Protein AF-A0A7Y6A516-F1 (afdb_monomer_lite)

Secondary structure (DSSP, 8-state):
--PPPPP---PPPP----------------------PPP--HHHHHHHHHHHHHHHHHHHHHHHHS--SSSTTSHHHHHHHHHHHHHTT-HHHHHHHHHHHHHHHTTHHHHHHHHHHHHHHHHHHSGGG------

Structure (mmCIF, N/CA/C/O backbone):
data_AF-A0A7Y6A516-F1
#
_entry.id   AF-A0A7Y6A516-F1
#
loop_
_atom_site.group_PDB
_atom_site.id
_atom_site.type_symbol
_atom_site.label_atom_id
_atom_site.label_alt_id
_atom_site.label_comp_id
_atom_site.label_asym_id
_atom_site.label_entity_id
_atom_site.label_seq_id
_atom_site.pdbx_PDB_ins_code
_atom_site.Cartn_x
_atom_site.Cartn_y
_atom_site.Cartn_z
_atom_site.occupancy
_atom_site.B_iso_or_equiv
_atom_site.auth_seq_id
_atom_site.auth_comp_id
_atom_site.auth_asym_id
_atom_site.auth_atom_id
_atom_site.pdbx_PDB_model_num
ATOM 1 N N . MET A 1 1 ? 48.778 9.309 21.597 1.00 46.09 1 MET A N 1
ATOM 2 C CA . MET A 1 1 ? 49.700 8.918 20.508 1.00 46.09 1 MET A CA 1
ATOM 3 C C . MET A 1 1 ? 48.912 8.086 19.513 1.00 46.09 1 MET A C 1
ATOM 5 O O . MET A 1 1 ? 48.658 6.919 19.768 1.00 46.09 1 MET A O 1
ATOM 9 N N . THR A 1 2 ? 48.452 8.707 18.433 1.00 43.69 2 THR A N 1
ATOM 10 C CA . THR A 1 2 ? 47.692 8.057 17.356 1.00 43.69 2 THR A CA 1
ATOM 11 C C . THR A 1 2 ? 48.172 8.646 16.038 1.00 43.69 2 THR A C 1
ATOM 13 O O . THR A 1 2 ? 48.337 9.856 15.909 1.00 43.69 2 THR A O 1
ATOM 16 N N . ALA A 1 3 ? 48.519 7.740 15.131 1.00 44.03 3 ALA A N 1
ATOM 17 C CA . ALA A 1 3 ? 49.511 7.899 14.083 1.00 44.03 3 ALA A CA 1
ATOM 18 C C . ALA A 1 3 ? 49.151 8.908 12.983 1.00 44.03 3 ALA A C 1
ATOM 20 O O . ALA A 1 3 ? 48.044 8.907 12.443 1.00 44.03 3 ALA A O 1
ATOM 21 N N . HIS A 1 4 ? 50.156 9.690 12.583 1.00 43.34 4 HIS A N 1
ATOM 22 C CA . HIS A 1 4 ? 50.208 10.358 11.290 1.00 43.34 4 HIS A CA 1
ATOM 23 C C . HIS A 1 4 ? 50.220 9.310 10.176 1.00 43.34 4 HIS A C 1
ATOM 25 O O . HIS A 1 4 ? 51.090 8.439 10.144 1.00 43.34 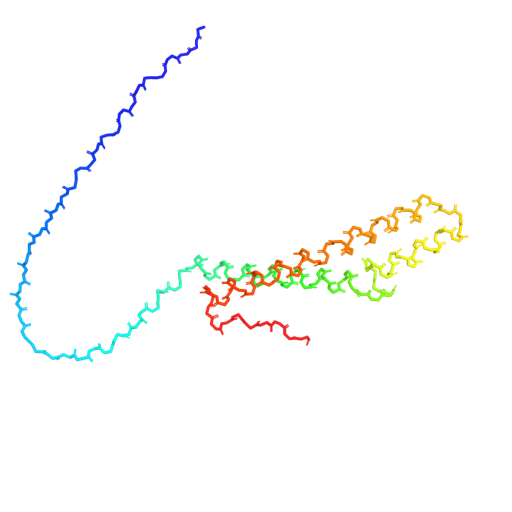4 HIS A O 1
ATOM 31 N N . ARG A 1 5 ? 49.266 9.403 9.248 1.00 51.41 5 ARG A N 1
ATOM 32 C CA . ARG A 1 5 ? 49.343 8.689 7.974 1.00 51.41 5 ARG A CA 1
ATOM 33 C C . ARG A 1 5 ? 49.831 9.663 6.898 1.00 51.41 5 ARG A C 1
ATOM 35 O O . ARG A 1 5 ? 49.181 10.689 6.700 1.00 51.41 5 ARG A O 1
ATOM 42 N N . PRO A 1 6 ? 50.980 9.383 6.262 1.00 47.69 6 PRO A N 1
ATOM 43 C CA . PRO A 1 6 ? 51.600 10.272 5.295 1.00 47.69 6 PRO A CA 1
ATOM 44 C C . PRO A 1 6 ? 50.875 10.270 3.948 1.00 47.69 6 PRO A C 1
ATOM 46 O O . PRO A 1 6 ? 50.213 9.307 3.559 1.00 47.69 6 PRO A O 1
ATOM 49 N N . ALA A 1 7 ? 51.057 11.396 3.263 1.00 51.66 7 ALA A N 1
ATOM 50 C CA . ALA A 1 7 ? 50.593 11.719 1.929 1.00 51.66 7 ALA A CA 1
ATOM 51 C C . ALA A 1 7 ? 50.859 10.608 0.904 1.00 51.66 7 ALA A C 1
ATOM 53 O O . ALA A 1 7 ? 51.966 10.086 0.804 1.00 51.66 7 ALA A O 1
ATOM 54 N N . LEU A 1 8 ? 49.857 10.339 0.068 1.00 54.56 8 LEU A N 1
ATOM 55 C CA . LEU A 1 8 ? 50.051 9.692 -1.223 1.00 54.56 8 LEU A CA 1
ATOM 56 C C . LEU A 1 8 ? 49.470 10.598 -2.302 1.00 54.56 8 LEU A C 1
ATOM 58 O O . LEU A 1 8 ? 48.281 10.568 -2.616 1.00 54.56 8 LEU A O 1
ATOM 62 N N . ALA A 1 9 ? 50.368 11.424 -2.835 1.00 49.59 9 ALA A N 1
ATOM 63 C CA . ALA A 1 9 ? 50.237 12.084 -4.116 1.00 49.59 9 ALA A CA 1
ATOM 64 C C . ALA A 1 9 ? 49.905 11.037 -5.188 1.00 49.59 9 ALA A C 1
ATOM 66 O O . ALA A 1 9 ? 50.624 10.049 -5.346 1.00 49.59 9 ALA A O 1
ATOM 67 N N . ARG A 1 10 ? 48.818 11.246 -5.931 1.00 50.91 10 ARG A N 1
ATOM 68 C CA . ARG A 1 10 ? 48.566 10.509 -7.168 1.00 50.91 10 ARG A CA 1
ATOM 69 C C . ARG A 1 10 ? 48.749 11.473 -8.324 1.00 50.91 10 ARG A C 1
ATOM 71 O O . ARG A 1 10 ? 48.036 12.464 -8.441 1.00 50.91 10 ARG A O 1
ATOM 78 N N . LEU A 1 11 ? 49.800 11.177 -9.081 1.00 47.28 11 LEU A N 1
ATOM 79 C CA . LEU A 1 11 ? 50.286 11.899 -10.238 1.00 47.28 11 LEU A CA 1
ATOM 80 C C . LEU A 1 11 ? 49.169 12.165 -11.251 1.00 47.28 11 LEU A C 1
ATOM 82 O O . LEU A 1 11 ? 48.388 11.274 -11.584 1.00 47.28 11 LEU A O 1
ATOM 86 N N . ALA A 1 12 ? 49.169 13.390 -11.771 1.00 46.56 12 ALA A N 1
ATOM 87 C CA . ALA A 1 12 ? 48.474 13.768 -12.986 1.00 46.56 12 ALA A CA 1
ATOM 88 C C . ALA A 1 12 ? 49.006 12.925 -14.156 1.00 46.56 12 ALA A C 1
ATOM 90 O O . ALA A 1 12 ? 50.193 12.979 -14.475 1.00 46.56 12 ALA A O 1
ATOM 91 N N . VAL A 1 13 ? 48.131 12.140 -14.785 1.00 48.09 13 VAL A N 1
ATOM 92 C CA . VAL A 1 13 ? 48.434 11.486 -16.059 1.00 48.09 13 VAL A CA 1
ATOM 93 C C . VAL A 1 13 ? 48.127 12.484 -17.169 1.00 48.09 13 VAL A C 1
ATOM 95 O O . VAL A 1 13 ? 47.031 13.029 -17.272 1.00 48.09 13 VAL A O 1
ATOM 98 N N . THR A 1 14 ? 49.164 12.753 -17.945 1.00 49.25 14 THR A N 1
ATOM 99 C CA . THR A 1 14 ? 49.259 13.697 -19.052 1.00 49.25 14 THR A CA 1
ATOM 100 C C . THR A 1 14 ? 48.286 13.379 -20.184 1.00 49.25 14 THR A C 1
ATOM 102 O O . THR A 1 14 ? 48.248 12.254 -20.680 1.00 49.25 14 THR A O 1
ATOM 105 N N . ALA A 1 15 ? 47.564 14.404 -20.634 1.00 44.03 15 ALA A N 1
ATOM 106 C CA . ALA A 1 15 ? 46.834 14.414 -21.891 1.00 44.03 15 ALA A CA 1
ATOM 107 C C . ALA A 1 15 ? 47.816 14.305 -23.070 1.00 44.03 15 ALA A C 1
ATOM 109 O O . ALA A 1 15 ? 48.624 15.205 -23.293 1.00 44.03 15 ALA A O 1
ATOM 110 N N . ALA A 1 16 ? 47.736 13.215 -23.832 1.00 45.50 16 ALA A N 1
ATOM 111 C CA . ALA A 1 16 ? 48.367 13.114 -25.141 1.00 45.50 16 ALA A CA 1
ATOM 112 C C . ALA A 1 16 ? 47.311 13.429 -26.209 1.00 45.50 16 ALA A C 1
ATOM 114 O O . ALA A 1 16 ? 46.497 12.580 -26.566 1.00 45.50 16 ALA A O 1
ATOM 115 N N . LEU A 1 17 ? 47.308 14.675 -26.691 1.00 47.28 17 LEU A N 1
ATOM 116 C CA . LEU A 1 17 ? 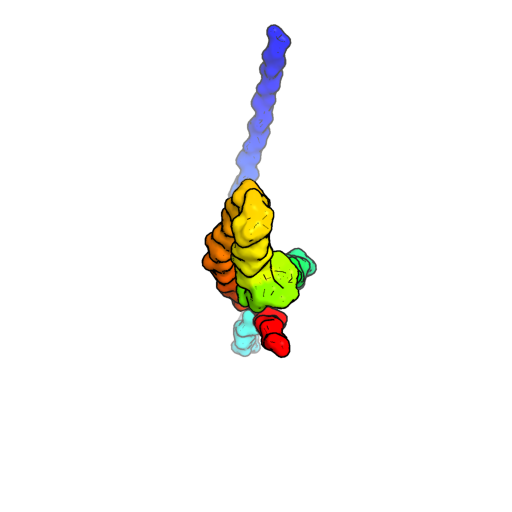46.681 15.033 -27.961 1.00 47.28 17 LEU A CA 1
ATOM 117 C C . LEU A 1 17 ? 47.516 14.422 -29.092 1.00 47.28 17 LEU A C 1
ATOM 119 O O . LEU A 1 17 ? 48.601 14.917 -29.389 1.00 47.28 17 LEU A O 1
ATOM 123 N N . THR A 1 18 ? 47.005 13.391 -29.756 1.00 49.97 18 THR A N 1
ATOM 124 C CA . THR A 1 18 ? 47.499 12.980 -31.075 1.00 49.97 18 THR A CA 1
ATOM 125 C C . THR A 1 18 ? 46.495 13.404 -32.137 1.00 49.97 18 THR A C 1
ATOM 127 O O . THR A 1 18 ? 45.586 12.672 -32.518 1.00 49.97 18 THR A O 1
ATOM 130 N N . LEU A 1 19 ? 46.679 14.635 -32.617 1.00 48.50 19 LEU A N 1
ATOM 131 C CA . LEU A 1 19 ? 46.139 15.100 -33.888 1.00 48.50 19 LEU A CA 1
ATOM 132 C C . LEU A 1 19 ? 47.068 14.561 -34.989 1.00 48.50 19 LEU A C 1
ATOM 134 O O . LEU A 1 19 ? 48.241 14.921 -35.031 1.00 48.50 19 LEU A O 1
ATOM 138 N N . GLY A 1 20 ? 46.576 13.659 -35.839 1.00 42.84 20 GLY A N 1
ATOM 139 C CA . GLY A 1 20 ? 47.418 12.946 -36.806 1.00 42.84 20 GLY A CA 1
ATOM 140 C C . GLY A 1 20 ? 46.630 12.338 -37.960 1.00 42.84 20 GLY A C 1
ATOM 141 O O . GLY A 1 20 ? 46.547 11.126 -38.097 1.00 42.84 20 GLY A O 1
ATOM 142 N N . LEU A 1 21 ? 46.028 13.235 -38.733 1.00 49.94 21 LEU A N 1
ATOM 143 C CA . LEU A 1 21 ? 45.410 13.103 -40.050 1.00 49.94 21 LEU A CA 1
ATOM 144 C C . LEU A 1 21 ? 45.969 11.962 -40.938 1.00 49.94 21 LEU A C 1
ATOM 146 O O . LEU A 1 21 ? 47.119 12.017 -41.366 1.00 49.94 21 LEU A O 1
ATOM 150 N N . VAL A 1 22 ? 45.120 11.000 -41.318 1.00 47.88 22 VAL A N 1
ATOM 151 C CA . VAL A 1 22 ? 45.328 10.168 -42.517 1.00 47.88 22 VAL A CA 1
ATOM 152 C C . VAL A 1 22 ? 44.089 10.288 -43.399 1.00 47.88 22 VAL A C 1
ATOM 154 O O . VAL A 1 22 ? 43.079 9.623 -43.195 1.00 47.88 22 VAL A O 1
ATOM 157 N N . THR A 1 23 ? 44.165 11.190 -44.372 1.00 48.38 23 THR A N 1
ATOM 158 C CA . THR A 1 23 ? 43.245 11.271 -45.507 1.00 48.38 23 THR A CA 1
ATOM 159 C C . THR A 1 23 ? 43.721 10.318 -46.600 1.00 48.38 23 THR A C 1
ATOM 161 O O . THR A 1 23 ? 44.754 10.574 -47.2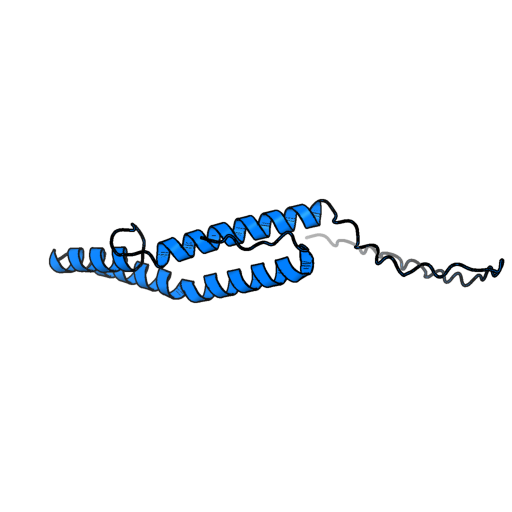19 1.00 48.38 23 THR A O 1
ATOM 164 N N . ALA A 1 24 ? 42.970 9.253 -46.873 1.00 39.94 24 ALA A N 1
ATOM 165 C CA . ALA A 1 24 ? 43.129 8.466 -48.093 1.00 39.94 24 ALA A CA 1
ATOM 166 C C . ALA A 1 24 ? 41.819 7.750 -48.461 1.00 39.94 24 ALA A C 1
ATOM 168 O O . ALA A 1 24 ? 41.299 6.974 -47.666 1.00 39.94 24 ALA A O 1
ATOM 169 N N . GLY A 1 25 ? 41.343 7.970 -49.691 1.00 38.59 25 GLY A N 1
ATOM 170 C CA . GLY A 1 25 ? 40.441 7.048 -50.393 1.00 38.59 25 GLY A CA 1
ATOM 171 C C . GLY A 1 25 ? 39.009 7.540 -50.598 1.00 38.59 25 GLY A C 1
ATOM 172 O O . GLY A 1 25 ? 38.227 7.631 -49.663 1.00 38.59 25 GLY A O 1
ATOM 173 N N . ALA A 1 26 ? 38.672 7.833 -51.851 1.00 37.59 26 ALA A N 1
ATOM 174 C CA . ALA A 1 26 ? 37.371 8.292 -52.316 1.00 37.59 26 ALA A CA 1
ATOM 175 C C . ALA A 1 26 ? 36.345 7.154 -52.536 1.00 37.59 26 ALA A C 1
ATOM 177 O O . ALA A 1 26 ? 36.711 6.000 -52.735 1.00 37.59 26 ALA A O 1
ATOM 178 N N . THR A 1 27 ? 35.077 7.574 -52.661 1.00 38.00 27 THR A N 1
ATOM 179 C CA . THR A 1 27 ? 33.907 6.935 -53.313 1.00 38.00 27 THR A CA 1
ATOM 180 C C . THR A 1 27 ? 32.936 6.065 -52.485 1.00 38.00 27 THR A C 1
ATOM 182 O O . THR A 1 27 ? 33.182 4.914 -52.157 1.00 38.00 27 THR A O 1
ATOM 185 N N . THR A 1 28 ? 31.768 6.684 -52.241 1.00 43.03 28 THR A N 1
ATOM 186 C CA . THR A 1 28 ? 30.385 6.159 -52.269 1.00 43.03 28 THR A CA 1
ATOM 187 C C . THR A 1 28 ? 29.994 4.947 -51.417 1.00 43.03 28 THR A C 1
ATOM 189 O O . THR A 1 28 ? 30.069 3.810 -51.869 1.00 43.03 28 THR A O 1
ATOM 192 N N . ALA A 1 29 ? 29.331 5.230 -50.293 1.00 38.88 29 ALA A N 1
ATOM 193 C CA . ALA A 1 29 ? 28.030 4.644 -49.960 1.00 38.88 29 ALA A CA 1
ATOM 194 C C . ALA A 1 29 ? 27.310 5.576 -48.971 1.00 38.88 29 ALA A C 1
ATOM 196 O O . ALA A 1 29 ? 27.851 5.889 -47.913 1.00 38.88 29 ALA A O 1
ATOM 197 N N . LEU A 1 30 ? 26.097 6.024 -49.307 1.00 43.59 30 LEU A N 1
ATOM 198 C CA . LEU A 1 30 ? 25.138 6.526 -48.321 1.00 43.59 30 LEU A CA 1
ATOM 199 C C . LEU A 1 30 ? 24.745 5.330 -47.445 1.00 43.59 30 LEU A C 1
ATOM 201 O O . LEU A 1 30 ? 23.745 4.663 -47.700 1.00 43.59 30 LEU A O 1
ATOM 205 N N . ALA A 1 31 ? 25.579 5.006 -46.459 1.00 41.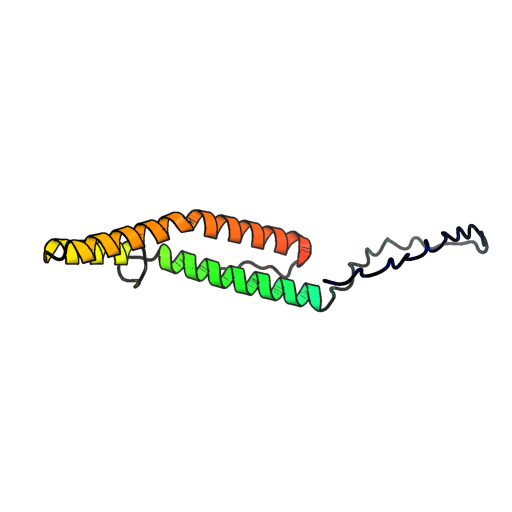56 31 ALA A N 1
ATOM 206 C CA . ALA A 1 31 ? 25.142 4.204 -45.337 1.00 41.56 31 ALA A CA 1
ATOM 207 C C . ALA A 1 31 ? 24.127 5.072 -44.598 1.00 41.56 31 ALA A C 1
ATOM 209 O O . ALA A 1 31 ? 24.490 6.067 -43.975 1.00 41.56 31 ALA A O 1
ATOM 210 N N . ALA A 1 32 ? 22.846 4.733 -44.747 1.00 44.41 32 ALA A N 1
ATOM 211 C CA . ALA A 1 32 ? 21.850 5.123 -43.771 1.00 44.41 32 ALA A CA 1
ATOM 212 C C . ALA A 1 32 ? 22.465 4.863 -42.394 1.00 44.41 32 ALA A C 1
ATOM 214 O O . ALA A 1 32 ? 22.966 3.758 -42.168 1.00 44.41 32 ALA A O 1
ATOM 215 N N . ASP A 1 33 ? 22.487 5.890 -41.543 1.00 41.03 33 ASP A N 1
ATOM 216 C CA . ASP A 1 33 ? 22.772 5.766 -40.120 1.00 41.03 33 ASP A CA 1
ATOM 217 C C . ASP A 1 33 ? 21.849 4.672 -39.579 1.00 41.03 33 ASP A C 1
ATOM 219 O O . ASP A 1 33 ? 20.696 4.902 -39.212 1.00 41.03 33 ASP A O 1
ATOM 223 N N . ALA A 1 34 ? 22.332 3.432 -39.600 1.00 45.81 34 ALA A N 1
ATOM 224 C CA . ALA A 1 34 ? 21.825 2.405 -38.735 1.00 45.81 34 ALA A CA 1
ATOM 225 C C . ALA A 1 34 ? 22.223 2.912 -37.360 1.00 45.81 34 ALA A C 1
ATOM 227 O O . ALA A 1 34 ? 23.376 2.774 -36.952 1.00 45.81 34 ALA A O 1
ATOM 228 N N . VAL A 1 35 ? 21.279 3.580 -36.697 1.00 46.06 35 VAL A N 1
ATOM 229 C CA . VAL A 1 35 ? 21.327 3.808 -35.261 1.00 46.06 35 VAL A CA 1
ATOM 230 C C . VAL A 1 35 ? 21.548 2.425 -34.668 1.00 46.06 35 VAL A C 1
ATOM 232 O O . VAL A 1 35 ? 20.634 1.603 -34.598 1.00 46.06 35 VAL A O 1
ATOM 235 N N . VAL A 1 36 ? 22.808 2.115 -34.368 1.00 44.75 36 VAL A N 1
ATOM 236 C CA . VAL A 1 36 ? 23.168 0.932 -33.608 1.00 44.75 36 VAL A CA 1
ATOM 237 C C . VAL A 1 36 ? 22.649 1.246 -32.224 1.00 44.75 36 VAL A C 1
ATOM 239 O O . VAL A 1 36 ? 23.329 1.897 -31.433 1.00 44.75 36 VAL A O 1
ATOM 242 N N . GLU A 1 37 ? 21.403 0.847 -31.974 1.00 53.84 37 GLU A N 1
ATOM 243 C CA . GLU A 1 37 ? 20.867 0.803 -30.627 1.00 53.84 37 GLU A CA 1
ATOM 244 C C . GLU A 1 37 ? 21.918 0.083 -29.779 1.00 53.84 37 GLU A C 1
ATOM 246 O O . GLU A 1 37 ? 22.305 -1.045 -30.123 1.00 53.84 37 GLU A O 1
ATOM 251 N N . PRO A 1 38 ? 22.474 0.743 -28.746 1.00 55.38 38 PRO A N 1
ATOM 252 C CA . PRO A 1 38 ? 23.533 0.152 -27.956 1.00 55.38 38 PRO A CA 1
ATOM 253 C C . PRO A 1 38 ? 23.026 -1.190 -27.450 1.00 55.38 38 PRO A C 1
ATOM 255 O O . PRO A 1 38 ? 21.982 -1.261 -26.799 1.00 55.38 38 PRO A O 1
ATOM 258 N N . ALA A 1 39 ? 23.745 -2.262 -27.797 1.00 56.91 39 ALA A N 1
ATOM 259 C CA . ALA A 1 39 ? 23.367 -3.610 -27.416 1.00 56.91 39 ALA A CA 1
ATOM 260 C C . ALA A 1 39 ? 23.076 -3.623 -25.914 1.00 56.91 39 ALA A C 1
ATOM 262 O O . ALA A 1 39 ? 23.936 -3.289 -25.091 1.00 56.91 39 ALA A O 1
ATOM 263 N N . ARG A 1 40 ? 21.826 -3.943 -25.575 1.00 58.41 40 ARG A N 1
ATOM 264 C CA . ARG A 1 40 ? 21.322 -3.976 -24.209 1.00 58.41 40 ARG A CA 1
ATOM 265 C C . ARG A 1 40 ? 22.240 -4.875 -23.391 1.00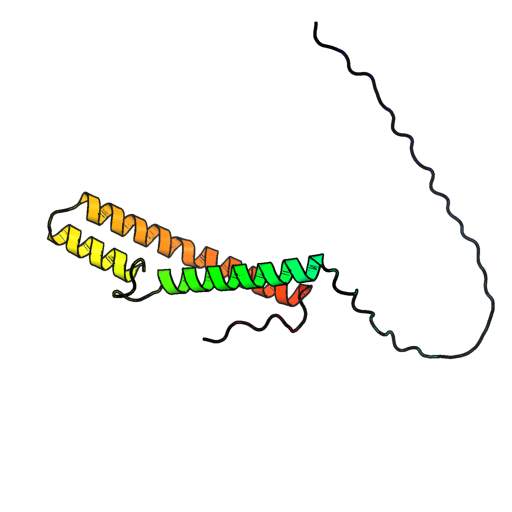 58.41 40 ARG A C 1
ATOM 267 O O . ARG A 1 40 ? 22.235 -6.089 -23.550 1.00 58.41 40 ARG A O 1
ATOM 274 N N . THR A 1 41 ? 23.075 -4.274 -22.550 1.00 64.50 41 THR A N 1
ATOM 275 C CA . THR A 1 41 ? 23.965 -5.033 -21.666 1.00 64.50 41 THR A CA 1
ATOM 276 C C . THR A 1 41 ? 23.122 -5.907 -20.734 1.00 64.50 41 THR A C 1
ATOM 278 O O . THR A 1 41 ? 22.029 -5.488 -20.333 1.00 64.50 41 THR A O 1
ATOM 281 N N . ASP A 1 42 ? 23.628 -7.068 -20.307 1.00 69.19 42 ASP A N 1
ATOM 282 C CA . ASP A 1 42 ? 22.944 -7.967 -19.353 1.00 69.19 42 ASP A CA 1
ATOM 283 C C . ASP A 1 42 ? 22.407 -7.226 -18.114 1.00 69.19 42 ASP A C 1
ATOM 285 O O . ASP A 1 42 ? 21.362 -7.552 -17.539 1.00 69.19 42 ASP A O 1
ATOM 289 N N . ARG A 1 43 ? 23.104 -6.153 -17.723 1.00 80.00 43 ARG A N 1
ATOM 290 C CA . ARG A 1 43 ? 22.719 -5.262 -16.631 1.00 80.00 43 ARG A CA 1
ATOM 291 C C . ARG A 1 43 ? 21.416 -4.514 -16.910 1.00 80.00 43 ARG A C 1
ATOM 293 O O . ARG A 1 43 ? 20.554 -4.476 -16.039 1.00 80.00 43 ARG A O 1
ATOM 300 N N . SER A 1 44 ? 21.267 -3.930 -18.096 1.00 83.25 44 SER A N 1
ATOM 301 C CA . SER A 1 44 ? 20.051 -3.201 -18.484 1.00 83.25 44 SER A CA 1
ATOM 302 C C . SER A 1 44 ? 18.839 -4.126 -18.623 1.00 83.25 44 SER A C 1
ATOM 304 O O . SER A 1 44 ? 17.764 -3.789 -18.137 1.00 83.25 44 SER A O 1
ATOM 306 N N . ALA A 1 45 ? 19.015 -5.340 -19.156 1.00 85.00 45 ALA A N 1
ATOM 307 C CA . ALA A 1 45 ? 17.957 -6.354 -19.165 1.00 85.00 45 ALA A CA 1
ATOM 308 C C . ALA A 1 45 ? 17.519 -6.743 -17.737 1.00 85.00 45 ALA A C 1
ATOM 310 O O . ALA A 1 45 ? 16.328 -6.782 -17.434 1.00 85.00 45 ALA A O 1
ATOM 311 N N . THR A 1 46 ? 18.480 -6.939 -16.827 1.00 89.50 46 THR A N 1
ATOM 312 C CA . THR A 1 46 ? 18.201 -7.255 -15.415 1.00 89.50 46 THR A CA 1
ATOM 313 C C . THR A 1 46 ? 17.458 -6.125 -14.695 1.00 89.50 46 THR A C 1
ATOM 315 O O . THR A 1 46 ? 16.595 -6.388 -13.858 1.00 89.50 46 THR A O 1
ATOM 318 N N . LEU A 1 47 ? 17.793 -4.862 -14.979 1.00 91.12 47 LEU A N 1
ATOM 319 C CA . LEU A 1 47 ? 17.112 -3.710 -14.381 1.00 91.12 47 LEU A CA 1
ATOM 320 C C . LEU A 1 47 ? 15.664 -3.598 -14.857 1.00 91.12 47 LEU A C 1
ATOM 322 O O . LEU A 1 47 ? 14.785 -3.392 -14.026 1.00 91.12 47 LEU A O 1
ATOM 326 N N . CYS A 1 48 ? 15.409 -3.815 -16.146 1.00 92.00 48 CYS A N 1
ATOM 327 C CA . CYS A 1 48 ? 14.052 -3.811 -16.687 1.00 92.00 48 CYS A CA 1
ATOM 328 C C . CYS A 1 48 ? 13.195 -4.930 -16.082 1.00 92.00 48 CYS A C 1
ATOM 330 O O . CYS A 1 48 ? 12.129 -4.654 -15.547 1.00 92.00 48 CYS A O 1
ATOM 332 N N . ALA A 1 49 ? 13.720 -6.157 -15.985 1.00 91.88 49 ALA A N 1
ATOM 333 C CA . ALA A 1 49 ? 13.009 -7.247 -15.312 1.00 91.88 49 ALA A CA 1
ATOM 334 C C . ALA A 1 49 ? 12.694 -6.941 -13.831 1.00 91.88 49 ALA A C 1
ATOM 336 O O . ALA A 1 49 ? 11.689 -7.397 -13.285 1.00 91.88 49 ALA A O 1
ATOM 337 N N . ARG A 1 50 ? 13.550 -6.167 -13.149 1.00 94.19 50 ARG A N 1
ATOM 338 C CA . ARG A 1 50 ? 13.273 -5.698 -11.782 1.00 94.19 50 ARG A CA 1
ATOM 339 C C . ARG A 1 50 ? 12.189 -4.628 -11.748 1.00 94.19 50 ARG A C 1
ATOM 341 O O . ARG A 1 50 ? 11.389 -4.656 -10.817 1.00 94.19 50 ARG A O 1
ATOM 348 N N . ALA A 1 51 ? 12.169 -3.708 -12.709 1.00 94.12 51 ALA A N 1
ATOM 349 C CA . ALA A 1 51 ? 11.119 -2.702 -12.825 1.00 94.12 51 ALA A CA 1
ATOM 350 C C . ALA A 1 51 ? 9.747 -3.368 -13.017 1.00 94.12 51 ALA A C 1
ATOM 352 O O . ALA A 1 51 ? 8.813 -3.039 -12.287 1.00 94.12 51 ALA A O 1
ATOM 353 N N . ASP A 1 52 ? 9.662 -4.393 -13.868 1.00 94.25 52 ASP A N 1
ATOM 354 C CA . ASP A 1 52 ? 8.433 -5.172 -14.075 1.00 94.25 52 ASP A CA 1
ATOM 355 C C . ASP A 1 52 ? 7.977 -5.860 -12.778 1.00 94.25 52 ASP A C 1
ATOM 357 O O . ASP A 1 52 ? 6.824 -5.755 -12.356 1.00 94.25 52 ASP A O 1
ATOM 361 N N . GLN A 1 53 ? 8.905 -6.520 -12.073 1.00 96.38 53 GLN A N 1
ATOM 362 C CA . GLN A 1 53 ? 8.603 -7.169 -10.793 1.00 96.38 53 GLN A CA 1
ATOM 363 C C . GLN A 1 53 ? 8.151 -6.181 -9.714 1.00 96.38 53 GLN A C 1
ATOM 365 O O . GLN A 1 53 ? 7.333 -6.536 -8.862 1.00 96.38 53 GLN A O 1
ATOM 370 N N . LEU A 1 54 ? 8.717 -4.973 -9.692 1.00 97.44 54 LEU A N 1
ATOM 371 C CA . LEU A 1 54 ? 8.319 -3.930 -8.751 1.00 97.44 54 LEU A CA 1
ATOM 372 C C . LEU A 1 54 ? 6.928 -3.395 -9.084 1.00 97.44 54 LEU A C 1
ATOM 374 O O . LEU A 1 54 ? 6.108 -3.311 -8.172 1.00 97.44 54 LEU A O 1
ATOM 378 N N . SER A 1 55 ? 6.644 -3.134 -10.360 1.00 97.50 55 SER A N 1
ATOM 379 C CA . SER A 1 55 ? 5.332 -2.670 -10.825 1.00 97.50 55 SER A CA 1
ATOM 380 C C . SER A 1 55 ? 4.235 -3.665 -10.441 1.00 97.50 55 SER A C 1
ATOM 382 O O . SER A 1 55 ? 3.330 -3.316 -9.688 1.00 97.50 55 SER A O 1
ATOM 384 N N . ALA A 1 56 ? 4.411 -4.954 -10.755 1.00 98.00 56 ALA A N 1
ATOM 385 C CA . ALA A 1 56 ? 3.448 -5.998 -10.389 1.00 98.00 56 ALA A CA 1
ATOM 386 C C . ALA A 1 56 ? 3.228 -6.127 -8.864 1.00 98.00 56 ALA A C 1
ATOM 388 O O . ALA A 1 56 ? 2.141 -6.464 -8.384 1.00 98.00 56 ALA A O 1
ATOM 389 N N . ARG A 1 57 ? 4.265 -5.876 -8.051 1.00 98.31 57 ARG A N 1
ATOM 390 C CA . ARG A 1 57 ? 4.140 -5.879 -6.581 1.00 98.31 57 ARG A CA 1
ATOM 391 C C . ARG A 1 57 ? 3.356 -4.676 -6.070 1.00 98.31 57 ARG A C 1
ATOM 393 O O . ARG A 1 57 ? 2.623 -4.826 -5.089 1.00 98.31 57 ARG A O 1
ATOM 400 N N . LEU A 1 58 ? 3.551 -3.515 -6.688 1.00 98.31 58 LEU A N 1
ATOM 401 C CA . LEU A 1 58 ? 2.870 -2.272 -6.345 1.00 98.31 58 LEU A CA 1
ATOM 402 C C . LEU A 1 58 ? 1.402 -2.321 -6.764 1.00 98.31 58 LEU A C 1
ATOM 404 O O . LEU A 1 58 ? 0.552 -2.064 -5.918 1.00 98.31 58 LEU A O 1
ATOM 408 N N . GLU A 1 59 ? 1.098 -2.793 -7.972 1.00 98.38 59 GLU A N 1
ATOM 409 C CA . GLU A 1 59 ? -0.271 -3.058 -8.444 1.00 98.38 59 GLU A CA 1
ATOM 410 C C . GLU A 1 59 ? -1.009 -3.992 -7.479 1.00 98.38 59 GLU A C 1
ATOM 412 O O . GLU A 1 59 ? -2.039 -3.643 -6.910 1.00 98.38 59 GLU A O 1
ATOM 417 N N . LYS A 1 60 ? -0.407 -5.135 -7.126 1.00 98.12 60 LYS A N 1
ATOM 418 C CA . LYS A 1 60 ? -0.999 -6.060 -6.144 1.00 98.12 60 LYS A CA 1
ATOM 419 C C . LYS A 1 60 ? -1.171 -5.442 -4.751 1.00 98.12 60 LYS A C 1
ATOM 421 O O . LYS A 1 60 ? -2.017 -5.878 -3.958 1.00 98.12 60 LYS A O 1
ATOM 426 N N . ALA A 1 61 ? -0.317 -4.491 -4.374 1.00 97.81 61 ALA A N 1
ATOM 427 C CA . ALA A 1 61 ? -0.479 -3.760 -3.125 1.00 97.81 61 ALA A CA 1
ATOM 428 C C . ALA A 1 61 ? -1.665 -2.793 -3.210 1.00 97.81 61 ALA A C 1
ATOM 430 O O . ALA A 1 61 ? -2.470 -2.786 -2.275 1.00 97.81 61 ALA A O 1
ATOM 431 N N . LEU A 1 62 ? -1.786 -2.065 -4.319 1.00 98.19 62 LEU A N 1
ATOM 432 C CA . LEU A 1 62 ? -2.869 -1.138 -4.621 1.00 98.19 62 LEU A CA 1
ATOM 433 C C . LEU A 1 62 ? -4.223 -1.862 -4.649 1.00 98.19 62 LEU A C 1
ATOM 435 O O . LEU A 1 62 ? -5.085 -1.554 -3.827 1.00 98.19 62 LEU A O 1
ATOM 439 N N . ASP A 1 63 ? -4.338 -2.941 -5.427 1.00 98.00 63 ASP A N 1
ATOM 440 C CA . ASP A 1 63 ? -5.531 -3.799 -5.537 1.00 98.00 63 ASP A CA 1
ATOM 441 C C . ASP A 1 63 ? -6.015 -4.346 -4.194 1.00 98.00 63 ASP A C 1
ATOM 443 O O . ASP A 1 63 ? -7.204 -4.579 -3.951 1.00 98.00 63 ASP A O 1
ATOM 447 N N . ARG A 1 64 ? -5.068 -4.639 -3.300 1.00 98.00 64 ARG A N 1
ATOM 448 C CA . ARG A 1 64 ? -5.388 -5.115 -1.958 1.00 98.00 64 ARG A CA 1
ATOM 449 C C . ARG A 1 64 ? -5.876 -3.984 -1.073 1.00 98.00 64 ARG A C 1
ATOM 451 O O . ARG A 1 64 ? -6.790 -4.218 -0.294 1.00 98.00 64 ARG A O 1
ATOM 458 N N . ILE A 1 65 ? -5.253 -2.808 -1.143 1.00 98.44 65 ILE A N 1
ATOM 459 C CA . ILE A 1 65 ? -5.641 -1.630 -0.356 1.00 98.44 65 ILE A CA 1
ATOM 460 C C . ILE A 1 65 ? -7.044 -1.168 -0.763 1.00 98.44 65 ILE A C 1
ATOM 462 O O . ILE A 1 65 ? -7.875 -0.956 0.121 1.00 98.44 65 ILE A O 1
ATOM 466 N N . GLN A 1 66 ? -7.300 -1.091 -2.070 1.00 97.94 66 GLN A N 1
ATOM 467 C CA . GLN A 1 66 ? -8.546 -0.622 -2.683 1.00 97.94 66 GLN A CA 1
ATOM 468 C C . GLN A 1 66 ? -9.636 -1.703 -2.792 1.00 97.94 66 GLN A C 1
ATOM 470 O O . GLN A 1 66 ? -10.739 -1.421 -3.248 1.00 97.94 66 GLN A O 1
ATOM 475 N N . GLY A 1 67 ? -9.350 -2.937 -2.365 1.00 98.12 67 GLY A N 1
ATOM 476 C CA . GLY A 1 67 ? -10.327 -4.022 -2.372 1.00 98.12 67 GLY A CA 1
ATOM 477 C C . GLY A 1 67 ? -11.577 -3.731 -1.532 1.00 98.12 67 GLY A C 1
ATOM 478 O O . GLY A 1 67 ? -11.577 -2.891 -0.630 1.00 98.12 67 GLY A O 1
ATOM 479 N N . ASP A 1 68 ? -12.635 -4.487 -1.804 1.00 98.00 68 ASP A N 1
ATOM 480 C CA . ASP A 1 68 ? -13.910 -4.413 -1.092 1.00 98.00 68 ASP A CA 1
ATOM 481 C C . ASP A 1 68 ? -13.828 -4.887 0.375 1.00 98.00 68 ASP A C 1
ATOM 483 O O . ASP A 1 68 ? -12.761 -5.173 0.930 1.00 98.00 68 ASP A O 1
ATOM 487 N N . VAL A 1 69 ? -14.988 -4.947 1.029 1.00 98.06 69 VAL A N 1
ATOM 488 C CA . VAL A 1 69 ? -15.127 -5.355 2.430 1.00 98.06 69 VAL A CA 1
ATOM 489 C C . VAL A 1 69 ? -14.803 -6.831 2.680 1.00 98.06 69 VAL A C 1
ATOM 491 O O . VAL A 1 69 ? -14.506 -7.177 3.823 1.00 98.06 69 VAL A O 1
ATOM 494 N N . ASP A 1 70 ? -14.811 -7.686 1.657 1.00 97.19 70 ASP A N 1
ATOM 495 C CA . ASP A 1 70 ? -14.536 -9.122 1.768 1.00 97.19 70 ASP A CA 1
ATOM 496 C C . ASP A 1 70 ? -13.043 -9.428 1.584 1.00 97.19 70 ASP A C 1
ATOM 498 O O . ASP A 1 70 ? -12.511 -10.417 2.109 1.00 97.19 70 ASP A O 1
ATOM 502 N N . ARG A 1 71 ? -12.310 -8.526 0.926 1.00 97.75 71 ARG A N 1
ATOM 503 C CA . ARG A 1 71 ? -10.863 -8.627 0.754 1.00 97.75 71 ARG A CA 1
ATOM 504 C C . ARG A 1 71 ? -10.103 -8.294 2.037 1.00 97.75 71 ARG A C 1
ATOM 506 O O . ARG A 1 71 ? -9.860 -7.140 2.384 1.00 97.75 71 ARG A O 1
ATOM 513 N N . GLN A 1 72 ? -9.624 -9.332 2.725 1.00 96.56 72 GLN A N 1
ATOM 514 C CA . GLN A 1 72 ? -8.849 -9.168 3.957 1.00 96.56 72 GLN A CA 1
ATOM 515 C C . GLN A 1 72 ? -7.662 -8.206 3.796 1.00 96.56 72 GLN A C 1
ATOM 517 O O . GLN A 1 72 ? -6.769 -8.387 2.965 1.00 96.56 72 GLN A O 1
ATOM 522 N N . GLY A 1 73 ? -7.620 -7.206 4.675 1.00 94.81 73 GLY A N 1
ATOM 523 C CA . GLY A 1 73 ? -6.553 -6.212 4.714 1.00 94.81 73 GLY A CA 1
ATOM 524 C C . GLY A 1 73 ? -6.737 -5.022 3.773 1.00 94.81 73 GLY A C 1
ATOM 525 O O . GLY A 1 73 ? -5.860 -4.152 3.797 1.00 94.81 73 GLY A O 1
ATOM 526 N N . SER A 1 74 ? -7.840 -4.961 3.021 1.00 98.62 74 SER A N 1
ATOM 527 C CA . SER A 1 74 ? -8.289 -3.739 2.354 1.00 98.62 74 SER A CA 1
ATOM 528 C C . SER A 1 74 ? -8.700 -2.667 3.359 1.00 98.62 74 SER A C 1
ATOM 530 O O . SER A 1 74 ? -8.940 -2.944 4.543 1.00 98.62 74 SER A O 1
ATOM 532 N N . VAL A 1 75 ? -8.774 -1.423 2.891 1.00 98.75 75 VAL A N 1
ATOM 533 C CA . VAL A 1 75 ? -9.268 -0.296 3.693 1.00 98.75 75 VAL A CA 1
ATOM 534 C C . VAL A 1 75 ? -10.717 -0.544 4.112 1.00 98.75 75 VAL A C 1
ATOM 536 O O . VAL A 1 75 ? -11.037 -0.391 5.292 1.00 98.75 75 VAL A O 1
ATOM 539 N N . ALA A 1 76 ? -11.567 -1.012 3.195 1.00 98.69 76 ALA A N 1
ATOM 540 C CA . ALA A 1 76 ? -12.965 -1.324 3.479 1.00 98.69 76 ALA A CA 1
ATOM 541 C C . ALA A 1 76 ? -13.108 -2.429 4.541 1.00 98.69 76 ALA A C 1
ATOM 543 O O . ALA A 1 76 ? -13.837 -2.255 5.521 1.00 98.69 76 ALA A O 1
ATOM 544 N N . TRP A 1 77 ? -12.349 -3.525 4.421 1.00 98.81 77 TRP A N 1
ATOM 545 C CA . TRP A 1 77 ? -12.351 -4.615 5.403 1.00 98.81 77 TRP A CA 1
ATOM 546 C C . TRP A 1 77 ? -11.879 -4.142 6.784 1.00 98.81 77 TRP A C 1
ATOM 548 O O . TRP A 1 77 ? -12.477 -4.493 7.806 1.00 98.81 77 TRP A O 1
ATOM 558 N N . LEU A 1 78 ? -10.817 -3.326 6.837 1.00 98.75 78 LEU A N 1
ATOM 559 C CA . LEU A 1 78 ? -10.287 -2.779 8.091 1.00 98.75 78 LEU A CA 1
ATOM 560 C C . LEU A 1 78 ? -11.289 -1.842 8.769 1.00 98.75 78 LEU A C 1
ATOM 562 O O . LEU A 1 78 ? -11.495 -1.966 9.977 1.00 98.75 78 LEU A O 1
ATOM 566 N N . ARG A 1 79 ? -11.942 -0.961 8.003 1.00 98.62 79 ARG A N 1
ATOM 567 C CA . ARG A 1 79 ? -12.996 -0.066 8.503 1.00 98.62 79 ARG A CA 1
ATOM 568 C C . ARG A 1 79 ? -14.179 -0.862 9.054 1.00 98.62 79 ARG A C 1
ATOM 570 O O . ARG A 1 79 ? -14.553 -0.663 10.207 1.00 98.62 79 ARG A O 1
ATOM 577 N N . ALA A 1 80 ? -14.688 -1.841 8.306 1.00 98.69 80 ALA A N 1
ATOM 578 C CA . ALA A 1 80 ? -15.798 -2.689 8.747 1.00 98.69 80 ALA A CA 1
ATOM 579 C C . ALA A 1 80 ? -15.451 -3.546 9.977 1.00 98.69 80 ALA A C 1
ATOM 581 O O . ALA A 1 80 ? -16.294 -3.799 10.841 1.00 98.69 80 ALA A O 1
ATOM 582 N N . ARG A 1 81 ? -14.206 -4.024 10.088 1.00 98.50 81 ARG A N 1
ATOM 583 C CA . ARG A 1 81 ? -13.744 -4.740 11.286 1.00 98.50 81 ARG A CA 1
ATOM 584 C C . ARG A 1 81 ? -13.589 -3.803 12.484 1.00 98.50 81 ARG A C 1
ATOM 586 O O . ARG A 1 81 ? -13.924 -4.205 13.595 1.00 98.50 81 ARG A O 1
ATOM 593 N N . GLY A 1 82 ? -13.098 -2.585 12.259 1.00 98.56 82 GLY A N 1
ATOM 594 C CA . GLY A 1 82 ? -13.007 -1.549 13.284 1.00 98.56 82 GLY A CA 1
ATOM 595 C C . GLY A 1 82 ? -14.380 -1.188 13.839 1.00 98.56 82 GLY A C 1
ATOM 596 O O . GLY A 1 82 ? -14.539 -1.095 15.051 1.00 98.56 82 GLY A O 1
ATOM 597 N N . GLU A 1 83 ? -15.386 -1.094 12.971 1.00 98.56 83 GLU A N 1
ATOM 598 C CA . GLU A 1 83 ? -16.755 -0.813 13.394 1.00 98.56 83 GLU A CA 1
ATOM 599 C C . GLU A 1 83 ? -17.341 -1.942 14.243 1.00 98.56 83 GLU A C 1
ATOM 601 O O . GLU A 1 83 ? -17.799 -1.700 15.355 1.00 98.56 83 GLU A O 1
ATOM 606 N N . ARG A 1 84 ? -17.193 -3.198 13.806 1.00 98.44 84 ARG A N 1
ATOM 607 C CA . ARG A 1 84 ? -17.600 -4.362 14.612 1.00 98.44 84 ARG A CA 1
ATOM 608 C C . ARG A 1 84 ? -16.923 -4.401 15.984 1.00 98.44 84 ARG A C 1
ATOM 610 O O . ARG A 1 84 ? -17.572 -4.729 16.972 1.00 98.44 84 ARG A O 1
ATOM 617 N N . ALA A 1 85 ? -15.634 -4.063 16.057 1.00 98.50 85 ALA A N 1
ATOM 618 C CA . ALA A 1 85 ? -14.914 -3.971 17.327 1.00 98.50 85 ALA A CA 1
ATOM 619 C C . ALA A 1 85 ? -15.470 -2.844 18.214 1.00 98.50 85 ALA A C 1
ATOM 621 O O . ALA A 1 85 ? -15.631 -3.041 19.415 1.00 98.50 85 ALA A O 1
ATOM 622 N N . SER A 1 86 ? -15.814 -1.699 17.618 1.00 98.31 86 SER A N 1
ATOM 623 C CA . SER A 1 86 ? -16.433 -0.563 18.306 1.00 98.31 86 SER A CA 1
ATOM 624 C C . SER A 1 86 ? -17.788 -0.948 18.907 1.00 98.31 86 SER A C 1
ATOM 626 O O . SER A 1 86 ? -18.009 -0.728 20.095 1.00 98.31 86 SER A O 1
ATOM 628 N N . THR A 1 87 ? -18.665 -1.589 18.126 1.00 98.38 87 THR A N 1
ATOM 629 C CA . THR A 1 87 ? -19.978 -2.070 18.593 1.00 98.38 87 THR A CA 1
ATOM 630 C C . THR A 1 87 ? -19.855 -3.114 19.705 1.00 98.38 87 THR A C 1
ATOM 632 O O . THR A 1 87 ? -20.686 -3.155 20.606 1.00 98.38 87 THR A O 1
ATOM 635 N N . ALA A 1 88 ? -18.801 -3.933 19.680 1.00 98.38 88 ALA A N 1
ATOM 636 C CA . ALA A 1 88 ? -18.509 -4.919 20.721 1.00 98.38 88 ALA A CA 1
ATOM 637 C C . ALA A 1 88 ? -17.833 -4.328 21.980 1.00 98.38 88 ALA A C 1
ATOM 639 O O . ALA A 1 88 ? -17.493 -5.076 22.893 1.00 98.38 88 ALA A O 1
ATOM 640 N N . GLY A 1 89 ? -17.605 -3.010 22.043 1.00 98.56 89 GLY A N 1
ATOM 641 C CA . GLY A 1 89 ? -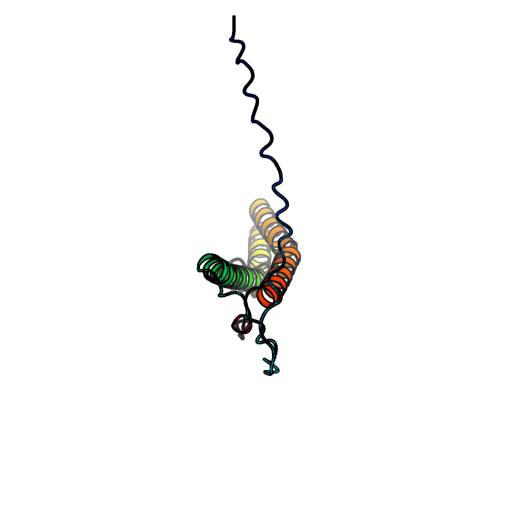16.967 -2.345 23.186 1.00 98.56 89 GLY A CA 1
ATOM 642 C C . GLY A 1 89 ? -15.434 -2.415 23.205 1.00 98.56 89 GLY A C 1
ATOM 643 O O . GLY A 1 89 ? -14.806 -2.010 24.181 1.00 98.56 89 GLY A O 1
ATOM 644 N N . HIS A 1 90 ? -14.796 -2.887 22.132 1.00 98.56 90 HIS A N 1
ATOM 645 C CA . HIS A 1 90 ? -13.338 -2.965 22.006 1.00 98.56 90 HIS A CA 1
ATOM 646 C C . HIS A 1 90 ? -12.757 -1.693 21.365 1.00 98.56 90 HIS A C 1
ATOM 648 O O . HIS A 1 90 ? -12.287 -1.712 20.221 1.00 98.56 90 HIS A O 1
ATOM 654 N N . ALA A 1 91 ? -12.780 -0.582 22.107 1.00 98.38 91 ALA A N 1
ATOM 655 C CA . ALA A 1 91 ? -12.380 0.739 21.611 1.00 98.38 91 ALA A CA 1
ATOM 656 C C . ALA A 1 91 ? -10.932 0.792 21.081 1.00 98.38 91 ALA A C 1
ATOM 658 O O . ALA A 1 91 ? -10.706 1.279 19.971 1.00 98.38 91 ALA A O 1
ATOM 659 N N . ASP A 1 92 ? -9.964 0.226 21.808 1.00 98.44 92 ASP A N 1
ATOM 660 C CA . ASP A 1 92 ? -8.546 0.246 21.407 1.00 98.44 92 ASP A CA 1
ATOM 661 C C . ASP A 1 92 ? -8.300 -0.528 20.105 1.00 98.44 92 ASP A C 1
ATOM 663 O O . ASP A 1 92 ? -7.544 -0.100 19.228 1.00 98.44 92 ASP A O 1
ATOM 667 N N . LEU A 1 93 ? -8.988 -1.663 19.940 1.00 98.44 93 LEU A N 1
ATOM 668 C CA . LEU A 1 93 ? -8.924 -2.452 18.714 1.00 98.44 93 LEU A CA 1
ATOM 669 C C . LEU A 1 93 ? -9.541 -1.685 17.540 1.00 98.44 93 LEU A C 1
ATOM 671 O O . LEU A 1 93 ? -8.957 -1.661 16.454 1.00 98.44 93 LEU A O 1
ATOM 675 N N . ALA A 1 94 ? -10.692 -1.040 17.751 1.00 98.75 94 ALA A N 1
ATOM 676 C CA . ALA A 1 94 ? -11.332 -0.211 16.737 1.00 98.75 94 ALA A CA 1
ATOM 677 C C . ALA A 1 94 ? -10.413 0.938 16.290 1.00 98.75 94 ALA A C 1
ATOM 679 O O . ALA A 1 94 ? -10.222 1.137 15.089 1.00 98.75 94 ALA A O 1
ATOM 680 N N . ALA A 1 95 ? -9.785 1.641 17.239 1.00 98.75 95 ALA A N 1
ATOM 681 C CA . ALA A 1 95 ? -8.837 2.718 16.961 1.00 98.75 95 ALA A CA 1
ATOM 682 C C . ALA A 1 95 ? -7.609 2.220 16.180 1.00 98.75 95 ALA A C 1
ATOM 684 O O . ALA A 1 95 ? -7.238 2.810 15.165 1.00 98.75 95 ALA A O 1
ATOM 685 N N . SER A 1 96 ? -7.019 1.092 16.588 1.00 98.75 96 SER A N 1
ATOM 686 C CA . SER A 1 96 ? -5.875 0.485 15.895 1.00 98.75 96 SER A CA 1
ATOM 687 C C . SER A 1 96 ? -6.208 0.076 14.453 1.00 98.75 96 SER A C 1
ATOM 689 O O . SER A 1 96 ? -5.422 0.318 13.530 1.00 98.75 96 SER A O 1
ATOM 691 N N . LEU A 1 97 ? -7.395 -0.501 14.231 1.00 98.75 97 LEU A N 1
ATOM 692 C CA . LEU A 1 97 ? -7.871 -0.892 12.902 1.00 98.75 97 LEU A CA 1
ATOM 693 C C . LEU A 1 97 ? -8.136 0.319 12.002 1.00 98.75 97 LEU A C 1
ATOM 695 O O . LEU A 1 97 ? -7.692 0.304 10.852 1.00 98.75 97 LEU A O 1
ATOM 699 N N . ARG A 1 98 ? -8.789 1.367 12.524 1.00 98.69 98 ARG A N 1
ATOM 700 C CA . ARG A 1 98 ? -9.019 2.632 11.803 1.00 98.69 98 ARG A CA 1
ATOM 701 C C . ARG A 1 98 ? -7.690 3.294 11.428 1.00 98.69 98 ARG A C 1
ATOM 703 O O . ARG A 1 98 ? -7.427 3.478 10.248 1.00 98.69 98 ARG A O 1
ATOM 710 N N . ALA A 1 99 ? -6.771 3.450 12.382 1.00 98.69 99 ALA A N 1
ATOM 711 C CA . ALA A 1 99 ? -5.444 4.008 12.116 1.00 98.69 99 ALA A CA 1
ATOM 712 C C . ALA A 1 99 ? -4.649 3.193 11.078 1.00 98.69 99 ALA A C 1
ATOM 714 O O . ALA A 1 99 ? -3.860 3.739 10.306 1.00 98.69 99 ALA A O 1
ATOM 715 N N . ARG A 1 100 ? -4.816 1.864 11.047 1.00 98.56 100 ARG A N 1
ATOM 716 C CA . ARG A 1 100 ? -4.206 1.019 10.011 1.00 98.56 100 ARG A CA 1
ATOM 717 C C . ARG A 1 100 ? -4.844 1.240 8.639 1.00 98.56 100 ARG A C 1
ATOM 719 O O . ARG A 1 100 ? -4.112 1.182 7.653 1.00 98.56 100 ARG A O 1
ATOM 726 N N . ALA A 1 101 ? -6.159 1.442 8.573 1.00 98.75 101 ALA A N 1
ATOM 727 C CA . ALA A 1 101 ? -6.858 1.772 7.335 1.00 98.75 101 ALA A CA 1
ATOM 728 C C . ALA A 1 101 ? -6.353 3.113 6.782 1.00 98.75 101 ALA A C 1
ATOM 730 O O . ALA A 1 101 ? -5.905 3.156 5.640 1.00 98.75 101 ALA A O 1
ATOM 731 N N . ASP A 1 102 ? -6.277 4.141 7.628 1.00 98.75 102 ASP A N 1
ATOM 732 C CA . ASP A 1 102 ? -5.834 5.485 7.236 1.00 98.75 102 ASP A CA 1
ATOM 733 C C . ASP A 1 102 ? -4.386 5.478 6.726 1.00 98.75 102 ASP A C 1
ATOM 735 O O . ASP A 1 102 ? -4.083 6.027 5.671 1.00 98.75 102 ASP A O 1
ATOM 739 N N . ARG A 1 103 ? -3.476 4.757 7.403 1.00 98.56 103 ARG A N 1
ATOM 740 C CA . ARG A 1 103 ? -2.086 4.597 6.928 1.00 98.56 103 ARG A CA 1
ATOM 741 C C . ARG A 1 103 ? -1.972 3.878 5.584 1.00 98.56 103 ARG A C 1
ATOM 743 O O . ARG A 1 103 ? -0.956 4.036 4.914 1.00 98.56 103 ARG A O 1
ATOM 750 N N . ARG A 1 104 ? -2.927 3.012 5.232 1.00 98.25 104 ARG A N 1
ATOM 751 C CA . ARG A 1 104 ? -2.940 2.338 3.925 1.00 98.25 104 ARG A CA 1
ATOM 752 C C . ARG A 1 104 ? -3.479 3.265 2.850 1.00 98.25 104 ARG A C 1
ATOM 754 O O . ARG A 1 104 ? -2.856 3.365 1.804 1.00 98.25 104 ARG A O 1
ATOM 761 N N . GLU A 1 105 ? -4.589 3.936 3.132 1.00 98.56 105 GLU A N 1
ATOM 762 C CA . GLU A 1 105 ? -5.205 4.900 2.220 1.00 98.56 105 GLU A CA 1
ATOM 763 C C . GLU A 1 105 ? -4.235 6.044 1.897 1.00 98.56 105 GLU A C 1
ATOM 765 O O . GLU A 1 105 ? -4.019 6.352 0.732 1.00 98.56 105 GLU A O 1
ATOM 770 N N . ALA A 1 106 ? -3.517 6.563 2.896 1.00 98.38 106 ALA A N 1
ATOM 771 C CA . ALA A 1 106 ? -2.514 7.612 2.705 1.00 98.38 106 ALA A CA 1
ATOM 772 C C . ALA A 1 106 ? -1.310 7.202 1.828 1.00 98.38 106 ALA A C 1
ATOM 774 O O . ALA A 1 106 ? -0.595 8.072 1.344 1.00 98.38 106 ALA A O 1
ATOM 775 N N . ARG A 1 107 ? -1.062 5.898 1.625 1.00 97.94 107 ARG A N 1
ATOM 776 C CA . ARG A 1 107 ? 0.028 5.393 0.763 1.00 97.94 107 ARG A CA 1
ATOM 777 C C . ARG A 1 107 ? -0.382 5.219 -0.695 1.00 97.94 107 ARG A C 1
ATOM 779 O O . ARG A 1 107 ? 0.497 5.037 -1.526 1.00 97.94 107 ARG A O 1
ATOM 786 N N . VAL A 1 108 ? -1.680 5.238 -0.999 1.00 98.50 108 VAL A N 1
ATOM 787 C CA . VAL A 1 108 ? -2.201 5.097 -2.368 1.00 98.50 108 VAL A CA 1
ATOM 788 C C . VAL A 1 108 ? -1.525 6.067 -3.347 1.00 98.50 108 VAL A C 1
ATOM 790 O O . VAL A 1 108 ? -0.919 5.567 -4.290 1.00 98.50 108 VAL A O 1
ATOM 793 N N . PRO A 1 109 ? -1.492 7.393 -3.099 1.00 98.44 109 PRO A N 1
ATOM 794 C CA . PRO A 1 109 ? -0.883 8.325 -4.051 1.00 98.44 109 PRO A CA 1
ATOM 795 C C . PRO A 1 109 ? 0.628 8.111 -4.229 1.00 98.44 109 PRO A C 1
ATOM 797 O O . PRO A 1 109 ? 1.156 8.315 -5.313 1.00 98.44 109 PRO A O 1
ATOM 800 N N . GLU A 1 110 ? 1.339 7.670 -3.185 1.00 98.12 110 GLU A N 1
ATOM 801 C CA . GLU A 1 110 ? 2.771 7.345 -3.283 1.00 98.12 110 GLU A CA 1
ATOM 802 C C . GLU A 1 110 ? 3.002 6.092 -4.143 1.00 98.12 110 GLU A C 1
ATOM 804 O O . GLU A 1 110 ? 3.956 6.029 -4.912 1.00 98.12 110 GLU A O 1
ATOM 809 N N . ILE A 1 111 ? 2.130 5.084 -4.027 1.00 98.44 111 ILE A N 1
ATOM 810 C CA . ILE A 1 111 ? 2.199 3.871 -4.852 1.00 98.44 111 ILE A CA 1
ATOM 811 C C . ILE A 1 111 ? 1.923 4.208 -6.321 1.00 98.44 111 ILE A C 1
ATOM 813 O O . ILE A 1 111 ? 2.645 3.719 -7.187 1.00 98.44 111 ILE A O 1
ATOM 817 N N . GLU A 1 112 ? 0.915 5.039 -6.584 1.00 98.38 112 GLU A N 1
ATOM 818 C CA . GLU A 1 112 ? 0.555 5.505 -7.928 1.00 98.38 112 GLU A CA 1
ATOM 819 C C . GLU A 1 112 ? 1.697 6.317 -8.564 1.00 98.38 112 GLU A C 1
ATOM 821 O O . GLU A 1 112 ? 2.130 5.981 -9.662 1.00 98.38 112 GLU A O 1
ATOM 826 N N . ASP A 1 113 ? 2.296 7.272 -7.839 1.00 98.44 113 ASP A N 1
ATOM 827 C CA . ASP A 1 113 ? 3.468 8.029 -8.320 1.00 98.44 113 ASP A CA 1
ATOM 828 C C . ASP A 1 113 ? 4.644 7.112 -8.691 1.00 98.44 113 ASP A C 1
ATOM 830 O O . ASP A 1 113 ? 5.296 7.278 -9.725 1.00 98.44 113 ASP A O 1
ATOM 834 N N . VAL A 1 114 ? 4.927 6.101 -7.864 1.00 98.19 114 VAL A N 1
ATOM 835 C CA . VAL A 1 114 ? 6.015 5.161 -8.154 1.00 98.19 114 VAL A CA 1
ATOM 836 C C . VAL A 1 114 ? 5.696 4.302 -9.378 1.00 98.19 114 VAL A C 1
ATOM 838 O O . VAL A 1 114 ? 6.609 4.032 -10.159 1.00 98.19 114 VAL A O 1
ATOM 841 N N . LEU A 1 115 ? 4.441 3.888 -9.569 1.00 98.12 115 LEU A N 1
ATOM 842 C CA . LEU A 1 115 ? 4.018 3.169 -10.774 1.00 98.12 115 LEU A CA 1
ATOM 843 C C . LEU A 1 115 ? 4.221 4.024 -12.029 1.00 98.12 115 LEU A C 1
ATOM 845 O O . LEU A 1 115 ? 4.852 3.555 -12.976 1.00 98.12 115 LEU A O 1
ATOM 849 N N . ASP A 1 116 ? 3.804 5.289 -12.006 1.00 97.69 116 ASP A N 1
ATOM 850 C CA . ASP A 1 116 ? 3.978 6.216 -13.132 1.00 97.69 116 ASP A CA 1
ATOM 851 C C . ASP A 1 116 ? 5.458 6.435 -13.471 1.00 97.69 116 ASP A C 1
ATOM 853 O O . ASP A 1 116 ? 5.873 6.428 -14.638 1.00 97.69 116 ASP A O 1
ATOM 857 N N . ARG A 1 117 ? 6.300 6.571 -12.442 1.00 97.12 117 ARG A N 1
ATOM 858 C CA . ARG A 1 117 ? 7.751 6.719 -12.609 1.00 97.12 117 ARG A CA 1
ATOM 859 C C . ARG A 1 117 ? 8.407 5.452 -13.150 1.00 97.12 117 ARG A C 1
ATOM 861 O O . ARG A 1 117 ? 9.318 5.552 -13.971 1.00 97.12 117 ARG A O 1
ATOM 868 N N . LEU A 1 118 ? 7.967 4.272 -12.710 1.00 96.12 118 LEU A N 1
ATOM 869 C CA . LEU A 1 118 ? 8.446 2.993 -13.241 1.00 96.12 118 LEU A CA 1
ATOM 870 C C . LEU A 1 118 ? 8.025 2.804 -14.699 1.00 96.12 118 LEU A C 1
ATOM 872 O O . LEU A 1 118 ? 8.852 2.372 -15.504 1.00 96.12 118 LEU A O 1
ATOM 876 N N . ALA A 1 119 ? 6.791 3.168 -15.052 1.00 94.56 119 ALA A N 1
ATOM 877 C CA . ALA A 1 119 ? 6.302 3.127 -16.426 1.00 94.56 119 ALA A CA 1
ATOM 878 C C . ALA A 1 119 ? 7.114 4.063 -17.333 1.00 94.56 119 ALA A C 1
ATOM 880 O O . ALA A 1 119 ? 7.604 3.632 -18.377 1.00 94.56 119 ALA A O 1
ATOM 881 N N . SER A 1 120 ? 7.345 5.305 -16.893 1.00 93.56 120 SER A N 1
ATOM 882 C CA . SER A 1 120 ? 8.140 6.298 -17.631 1.00 93.56 120 SER A CA 1
ATOM 883 C C . SER A 1 120 ? 9.581 5.823 -17.844 1.00 93.56 120 SER A C 1
ATOM 885 O O . SER A 1 120 ? 10.057 5.758 -18.975 1.00 93.56 120 SER A O 1
ATOM 887 N N . ALA A 1 121 ? 10.253 5.376 -16.777 1.00 91.56 121 ALA A N 1
ATOM 888 C CA . ALA A 1 121 ? 11.620 4.862 -16.866 1.00 91.56 121 ALA A CA 1
ATOM 889 C C . ALA A 1 121 ? 11.723 3.607 -17.752 1.00 91.56 121 ALA A C 1
ATOM 891 O O . ALA A 1 121 ? 12.714 3.416 -18.459 1.00 91.56 121 ALA A O 1
ATOM 892 N N . SER A 1 122 ? 10.703 2.745 -17.731 1.00 90.38 122 SER A N 1
ATOM 893 C CA . SER A 1 122 ? 10.667 1.551 -18.578 1.00 90.38 122 SER A CA 1
ATOM 894 C C . SER A 1 122 ? 10.446 1.915 -20.047 1.00 90.38 122 SER A C 1
ATOM 896 O O . SER A 1 122 ? 11.111 1.354 -20.915 1.00 90.38 122 SER A O 1
ATOM 898 N N . ALA A 1 123 ? 9.593 2.894 -20.347 1.00 89.50 123 ALA A N 1
ATOM 899 C CA . ALA A 1 123 ? 9.414 3.394 -21.709 1.00 89.50 123 ALA A CA 1
ATOM 900 C C . ALA A 1 123 ? 10.710 4.010 -22.270 1.00 89.50 123 ALA A C 1
ATOM 902 O O . ALA A 1 123 ? 11.071 3.742 -23.415 1.00 89.50 123 ALA A O 1
ATOM 903 N N . GLU A 1 124 ? 11.441 4.774 -21.452 1.00 89.50 124 GLU A N 1
ATOM 904 C CA . GLU A 1 124 ? 12.687 5.442 -21.853 1.00 89.50 124 GLU A CA 1
ATOM 905 C C . GLU A 1 124 ? 13.876 4.485 -22.026 1.00 89.50 124 GLU A C 1
ATOM 907 O O . GLU A 1 124 ? 14.748 4.725 -22.862 1.00 89.50 124 GLU A O 1
ATOM 912 N N . HIS A 1 125 ? 13.956 3.417 -21.226 1.00 87.81 125 HIS A N 1
ATOM 913 C CA . HIS A 1 125 ? 15.183 2.615 -21.118 1.00 87.81 125 HIS A CA 1
ATOM 914 C C . HIS A 1 125 ? 15.015 1.130 -21.432 1.00 87.81 125 HIS A C 1
ATOM 916 O O . HIS A 1 125 ? 16.016 0.421 -21.576 1.00 87.81 125 HIS A O 1
ATOM 922 N N . CYS A 1 126 ? 13.780 0.631 -21.523 1.00 85.00 126 CYS A N 1
ATOM 923 C CA . CYS A 1 126 ? 13.515 -0.794 -21.679 1.00 85.00 126 CYS A CA 1
ATOM 924 C C . CYS A 1 126 ? 13.001 -1.202 -23.070 1.00 85.00 126 CYS A C 1
ATOM 926 O O . CYS A 1 126 ? 12.843 -2.403 -23.315 1.00 85.00 126 CYS A O 1
ATOM 928 N N . GLY A 1 127 ? 12.819 -0.263 -24.003 1.00 67.69 127 GLY A N 1
ATOM 929 C CA . GLY A 1 127 ? 12.290 -0.552 -25.340 1.00 67.69 127 GLY A CA 1
ATOM 930 C C . GLY A 1 127 ? 10.894 -1.201 -25.305 1.00 67.69 127 GLY A C 1
ATOM 931 O O . GLY A 1 127 ? 10.317 -1.435 -24.244 1.00 67.69 127 GLY A O 1
ATOM 932 N N . ALA A 1 128 ? 10.334 -1.516 -26.475 1.00 55.44 128 ALA A N 1
ATOM 933 C CA . ALA A 1 128 ? 8.933 -1.929 -26.661 1.00 55.44 128 ALA A CA 1
ATOM 934 C C . ALA A 1 128 ? 8.538 -3.324 -26.103 1.00 55.44 128 ALA A C 1
ATOM 936 O O . ALA A 1 128 ? 7.629 -3.962 -26.627 1.00 55.44 128 ALA A O 1
ATOM 937 N N . THR A 1 129 ? 9.188 -3.810 -25.043 1.00 49.66 129 THR A N 1
ATOM 938 C CA . THR A 1 129 ? 8.724 -4.972 -24.262 1.00 49.66 129 THR A CA 1
ATOM 939 C C . THR A 1 129 ? 8.109 -4.584 -22.916 1.00 49.66 129 THR A C 1
ATOM 941 O O . THR A 1 129 ? 7.652 -5.466 -22.198 1.00 49.66 129 THR A O 1
ATOM 944 N N . ALA A 1 130 ? 8.066 -3.293 -22.567 1.00 48.47 130 ALA A N 1
ATOM 945 C CA . ALA A 1 130 ? 7.320 -2.791 -21.413 1.00 48.47 130 ALA A CA 1
ATOM 946 C C . ALA A 1 130 ? 5.820 -2.720 -21.754 1.00 48.47 130 ALA A C 1
ATOM 948 O O . ALA A 1 130 ? 5.262 -1.650 -21.986 1.00 48.47 130 ALA A O 1
ATOM 949 N N . THR A 1 131 ? 5.171 -3.874 -21.896 1.00 48.25 131 THR A N 1
ATOM 950 C CA . THR A 1 131 ? 3.713 -3.926 -22.039 1.00 48.25 131 THR A CA 1
ATOM 951 C C . THR A 1 131 ? 3.095 -3.889 -20.640 1.00 48.25 131 THR A C 1
ATOM 953 O O . THR A 1 131 ? 3.422 -4.762 -19.835 1.00 48.25 131 THR A O 1
ATOM 956 N N . PRO A 1 132 ? 2.222 -2.917 -20.319 1.00 46.28 132 PRO A N 1
ATOM 957 C CA . PRO A 1 132 ? 1.508 -2.914 -19.048 1.00 46.28 132 PRO A CA 1
ATOM 958 C C . PRO A 1 132 ? 0.616 -4.158 -18.959 1.00 46.28 132 PRO A C 1
ATOM 960 O O . PRO A 1 132 ? -0.114 -4.484 -19.903 1.00 46.28 132 PRO A O 1
ATOM 963 N N . SER A 1 133 ? 0.687 -4.865 -17.830 1.00 49.41 133 SER A N 1
ATOM 964 C CA . SER A 1 133 ? -0.226 -5.953 -17.483 1.00 49.41 133 SER A CA 1
ATOM 965 C C . SER A 1 133 ? -1.667 -5.441 -17.547 1.00 49.41 133 SER A C 1
ATOM 967 O O . SER A 1 133 ? -2.097 -4.631 -16.735 1.00 49.41 133 SER A O 1
ATOM 969 N N . THR A 1 134 ? -2.397 -5.888 -18.565 1.00 35.34 134 THR A N 1
ATOM 970 C CA . THR A 1 134 ? -3.844 -5.682 -18.742 1.00 35.34 134 THR A CA 1
ATOM 971 C C . THR A 1 134 ? -4.590 -6.712 -17.865 1.00 35.34 134 THR A C 1
ATOM 973 O O . THR A 1 134 ? -4.048 -7.807 -17.697 1.00 35.34 134 THR A O 1
ATOM 976 N N . PRO A 1 135 ? -5.754 -6.362 -17.272 1.00 43.66 135 PRO A N 1
ATOM 977 C CA . PRO A 1 135 ? -6.379 -7.036 -16.118 1.00 43.66 135 PRO A CA 1
ATOM 978 C C . PRO A 1 135 ? -6.706 -8.526 -16.260 1.00 43.66 135 PRO A C 1
ATOM 980 O O . PRO A 1 135 ? -7.007 -8.980 -17.387 1.00 43.66 135 PRO A O 1
#

Foldseek 3Di:
DDDDDDDDDDDDDDDDDDPDDDDDDDDDDPPDPPVPPPPCPPVLVVVLVVLVVLLVVLVVLLCQQCDDCVRPQHLNVLQVVLVVCVVVVNPVSSVVSNVSNVVSVVCNVVSVVSNVVSLVCCVVRVPPPPDPDDD

pLDDT: mean 78.08, std 24.08, range [35.34, 98.81]

Organism: NCBI:txid144055

Radius of gyration: 29.35 Å; chains: 1; bounding box: 72×24×76 Å

Sequence (135 aa):
MTAHRPALARLAVTAALTLGLVTAGATTALAADAVVEPARTDRSATLCARADQLSARLEKALDRIQGDVDRQGSVAWLRARGERASTAGHADLAASLRARADRREARVPEIEDVLDRLASASAEHCGATATPSTP